Protein AF-A0A537X8F1-F1 (afdb_monomer)

Nearest PDB structures (foldseek):
  3mdq-assembly1_A  TM=9.175E-01  e=2.625E-11  Cytophaga hutchinsonii ATCC 33406
  1t6c-assembly1_A  TM=9.130E-01  e=2.625E-11  Aquifex aeolicus VF5
  6pc1-assembly2_D  TM=9.478E-01  e=8.207E-11  Helicobacter pylori G27
  6pbz-assembly1_D  TM=8.968E-01  e=3.382E-11  Escherichia coli K-12
  7epq-assembly1_B  TM=8.758E-01  e=6.227E-10  Porphyromonas gingivalis ATCC 33277

Solvent-accessible surface area (backbone atoms only — not comparable to full-atom values): 7038 Å² total; per-residue (Å²): 64,22,45,33,44,39,44,33,49,37,35,39,40,41,30,36,42,80,74,56,94,94,40,69,46,77,78,46,73,51,75,43,83,43,37,41,55,71,56,99,60,78,84,36,55,63,44,71,70,24,44,52,47,42,34,54,49,44,36,52,51,42,54,58,27,55,76,71,72,26,58,76,48,34,40,27,32,64,39,54,63,60,20,78,53,32,62,65,47,50,52,43,22,32,75,73,28,73,40,70,69,45,73,49,55,74,68,54,50,52,50,52,51,51,53,51,50,61,71,73,41,81,85,79,78,74,82,130

Structure (mmCIF, N/CA/C/O backbone):
data_AF-A0A537X8F1-F1
#
_entry.id   AF-A0A537X8F1-F1
#
loop_
_atom_site.group_PDB
_atom_site.id
_atom_site.type_symbol
_atom_site.label_atom_id
_atom_site.label_alt_id
_atom_site.label_comp_id
_atom_site.label_asym_id
_atom_site.label_entity_id
_atom_site.label_seq_id
_atom_site.pdbx_PDB_ins_code
_atom_site.Cartn_x
_atom_site.Cartn_y
_atom_site.Cartn_z
_atom_site.occupancy
_atom_site.B_iso_or_equiv
_atom_site.auth_seq_id
_atom_site.auth_comp_id
_atom_site.auth_asym_id
_atom_site.auth_atom_id
_atom_site.pdbx_PDB_model_num
ATOM 1 N N . MET A 1 1 ? -11.215 2.921 9.370 1.00 94.56 1 MET A N 1
ATOM 2 C CA . MET A 1 1 ? -10.063 3.326 8.537 1.00 94.56 1 MET A CA 1
ATOM 3 C C . MET A 1 1 ? -9.302 2.088 8.100 1.00 94.56 1 MET A C 1
ATOM 5 O O . MET A 1 1 ? -9.374 1.068 8.780 1.00 94.56 1 MET A O 1
ATOM 9 N N . ALA A 1 2 ? -8.622 2.166 6.967 1.00 97.62 2 ALA A N 1
ATOM 10 C CA . ALA A 1 2 ? -7.794 1.120 6.400 1.00 97.62 2 ALA A CA 1
ATOM 11 C C . ALA A 1 2 ? -6.404 1.701 6.123 1.00 97.62 2 ALA A C 1
ATOM 13 O O . ALA A 1 2 ? -6.290 2.721 5.451 1.00 97.62 2 ALA A O 1
ATOM 14 N N . ALA A 1 3 ? -5.367 1.064 6.652 1.00 97.62 3 ALA A N 1
ATOM 15 C CA . ALA A 1 3 ? -3.978 1.405 6.385 1.00 97.62 3 ALA A CA 1
ATOM 16 C C . ALA A 1 3 ? -3.388 0.368 5.429 1.00 97.62 3 ALA A C 1
ATOM 18 O O . ALA A 1 3 ? -3.515 -0.836 5.674 1.00 97.62 3 ALA A O 1
ATOM 19 N N . ILE A 1 4 ? -2.766 0.839 4.352 1.00 98.25 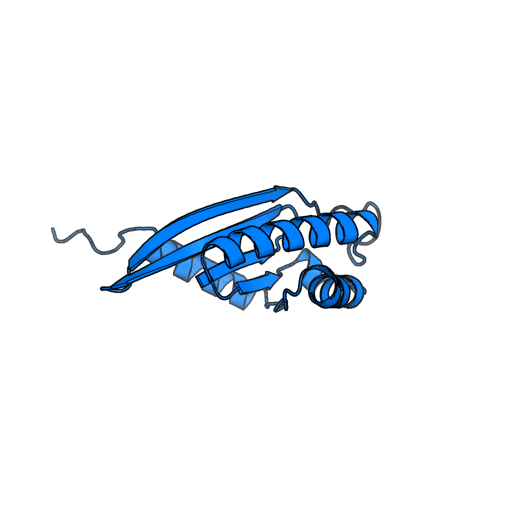4 ILE A N 1
ATOM 20 C CA . ILE A 1 4 ? -2.045 0.021 3.386 1.00 98.25 4 ILE A CA 1
ATOM 21 C C . ILE A 1 4 ? -0.578 0.446 3.390 1.00 98.25 4 ILE A C 1
ATOM 23 O O . ILE A 1 4 ? -0.273 1.613 3.165 1.00 98.25 4 ILE A O 1
ATOM 27 N N . ASP A 1 5 ? 0.314 -0.508 3.617 1.00 97.12 5 ASP A N 1
ATOM 28 C CA . ASP A 1 5 ? 1.760 -0.318 3.513 1.00 97.12 5 ASP A CA 1
ATOM 29 C C . ASP A 1 5 ? 2.294 -1.093 2.305 1.00 97.12 5 ASP A C 1
ATOM 31 O O . ASP A 1 5 ? 2.026 -2.292 2.155 1.00 97.12 5 ASP A O 1
ATOM 35 N N . LEU A 1 6 ? 3.004 -0.393 1.422 1.00 97.06 6 LEU A N 1
ATOM 36 C CA . LEU A 1 6 ? 3.515 -0.899 0.154 1.00 97.06 6 LEU A CA 1
ATOM 37 C C . LEU A 1 6 ? 5.038 -1.006 0.224 1.00 97.06 6 LEU A C 1
ATOM 39 O O . LEU A 1 6 ? 5.773 -0.114 -0.210 1.00 97.06 6 LEU A O 1
ATOM 43 N N . GLY A 1 7 ? 5.500 -2.124 0.777 1.00 93.38 7 GLY A N 1
ATOM 44 C CA . GLY A 1 7 ? 6.915 -2.448 0.852 1.00 93.38 7 GLY A CA 1
ATOM 45 C C . GLY A 1 7 ? 7.467 -3.058 -0.437 1.00 93.38 7 GLY A C 1
ATOM 46 O O . GLY A 1 7 ? 6.746 -3.474 -1.345 1.00 93.38 7 GLY A O 1
ATOM 47 N N . THR A 1 8 ? 8.789 -3.206 -0.474 1.00 91.81 8 THR A N 1
ATOM 48 C CA . THR A 1 8 ? 9.525 -3.812 -1.597 1.00 91.81 8 THR A CA 1
ATOM 49 C C . THR A 1 8 ? 9.097 -5.240 -1.904 1.00 91.81 8 THR A C 1
ATOM 51 O O . THR A 1 8 ? 9.095 -5.658 -3.060 1.00 91.81 8 THR A O 1
ATOM 54 N N . ASN A 1 9 ? 8.756 -6.014 -0.874 1.00 93.31 9 ASN A N 1
ATOM 55 C CA . ASN A 1 9 ? 8.516 -7.449 -1.011 1.00 93.31 9 ASN A CA 1
ATOM 56 C C . ASN A 1 9 ? 7.032 -7.805 -0.885 1.00 93.31 9 ASN A C 1
ATOM 58 O O . ASN A 1 9 ? 6.512 -8.637 -1.630 1.00 93.31 9 ASN A O 1
ATOM 62 N N . SER A 1 10 ? 6.338 -7.154 0.045 1.00 94.81 10 SER A N 1
ATOM 63 C CA . SER A 1 10 ? 4.937 -7.419 0.328 1.00 94.81 10 SER A CA 1
ATOM 64 C C . SER A 1 10 ? 4.162 -6.154 0.625 1.00 94.81 10 SER A C 1
ATOM 66 O O . SER A 1 10 ? 4.705 -5.191 1.161 1.00 94.81 10 SER A O 1
ATOM 68 N N . PHE A 1 11 ? 2.874 -6.209 0.307 1.00 97.75 11 PHE A N 1
ATOM 69 C CA . PHE A 1 11 ? 1.903 -5.202 0.690 1.00 97.75 11 PHE A CA 1
ATOM 70 C C . PHE A 1 11 ? 1.085 -5.712 1.868 1.00 97.75 11 PHE A C 1
ATOM 72 O O . PHE A 1 11 ? 0.762 -6.902 1.940 1.00 97.75 11 PHE A O 1
ATOM 79 N N . HIS A 1 12 ? 0.741 -4.813 2.779 1.00 98.06 12 HIS A N 1
ATOM 80 C CA . HIS A 1 12 ? 0.001 -5.121 3.994 1.00 98.06 12 HIS A CA 1
ATOM 81 C C . HIS A 1 12 ? -1.236 -4.239 4.081 1.00 98.06 12 HIS A C 1
ATOM 83 O O . HIS A 1 12 ? -1.139 -3.037 3.872 1.00 98.06 12 HIS A O 1
ATOM 89 N N . LEU A 1 13 ? -2.379 -4.826 4.427 1.00 98.38 13 LEU A N 1
ATOM 90 C CA . LEU A 1 13 ? -3.616 -4.121 4.744 1.00 98.38 13 LEU A CA 1
ATOM 91 C C . LEU A 1 13 ? -3.983 -4.374 6.204 1.00 98.38 13 LEU A C 1
ATOM 93 O O . LEU A 1 13 ? -4.007 -5.519 6.661 1.00 98.38 13 LEU A O 1
ATOM 97 N N . VAL A 1 14 ? -4.374 -3.313 6.904 1.00 97.75 14 VAL A N 1
ATOM 98 C CA . VAL A 1 14 ? -5.049 -3.392 8.200 1.00 97.75 14 VAL A CA 1
ATOM 99 C C . VAL A 1 14 ? -6.289 -2.511 8.168 1.00 97.75 14 VAL A C 1
ATOM 101 O O . VAL A 1 14 ? -6.189 -1.307 7.960 1.00 97.75 14 VAL A O 1
ATOM 104 N N . VAL A 1 15 ? -7.459 -3.096 8.419 1.00 97.88 15 VAL A N 1
ATOM 105 C CA . VAL A 1 15 ? -8.703 -2.351 8.636 1.00 97.88 15 VAL A CA 1
ATOM 106 C C . VAL A 1 15 ? -8.977 -2.293 10.127 1.00 97.88 15 VAL A C 1
ATOM 108 O O . VAL A 1 15 ? -9.025 -3.326 10.797 1.00 97.88 15 VAL A O 1
ATOM 111 N N . ALA A 1 16 ? -9.167 -1.085 10.644 1.00 95.62 16 ALA A N 1
ATOM 112 C CA . ALA A 1 16 ? -9.365 -0.843 12.059 1.00 95.62 16 ALA A CA 1
ATOM 113 C C . ALA A 1 16 ? -10.467 0.187 12.328 1.00 95.62 16 ALA A C 1
ATOM 115 O O . ALA A 1 16 ? -10.706 1.118 11.545 1.00 95.62 16 ALA A O 1
ATOM 116 N N . ARG A 1 17 ? -11.121 0.028 13.478 1.00 93.88 17 ARG A N 1
ATOM 117 C CA . ARG A 1 17 ? -12.114 0.955 14.017 1.00 93.88 17 ARG A CA 1
ATOM 118 C C . ARG A 1 17 ? -11.613 1.533 15.344 1.00 93.88 17 ARG A C 1
ATOM 120 O O . ARG A 1 17 ? -11.204 0.758 16.205 1.00 93.88 17 ARG A O 1
ATOM 127 N N . PRO A 1 18 ? -11.650 2.860 15.543 1.00 89.75 18 PRO A N 1
ATOM 128 C CA . PRO A 1 18 ? -11.377 3.451 16.848 1.00 89.75 18 PRO A CA 1
ATOM 129 C C . PRO A 1 18 ? -12.432 3.005 17.867 1.00 89.75 18 PRO A C 1
ATOM 131 O O . PRO A 1 18 ? -13.626 3.081 17.583 1.00 89.75 18 PRO A O 1
ATOM 134 N N . THR A 1 19 ? -12.004 2.570 19.050 1.00 87.62 19 THR A N 1
ATOM 135 C CA . THR A 1 19 ? -12.906 2.156 20.144 1.00 87.62 19 THR A CA 1
ATOM 136 C C . THR A 1 19 ? -12.915 3.131 21.326 1.00 87.62 19 THR A C 1
ATOM 138 O O . THR A 1 19 ? -13.612 2.899 22.309 1.00 87.62 19 THR A O 1
ATOM 141 N N . GLY A 1 20 ? -12.180 4.246 21.222 1.00 82.50 20 GLY A N 1
ATOM 142 C CA . GLY A 1 20 ? -11.968 5.215 22.304 1.00 82.50 20 GLY A CA 1
ATOM 143 C C . GLY A 1 20 ? -10.651 4.977 23.049 1.00 82.50 20 GLY A C 1
ATOM 144 O O . GLY A 1 20 ? -9.966 3.985 22.813 1.00 82.50 20 GLY A O 1
ATOM 145 N N . ASN A 1 21 ? -10.254 5.913 23.920 1.00 82.56 21 ASN A N 1
ATOM 146 C CA . ASN A 1 21 ? -9.013 5.845 24.716 1.00 82.56 21 ASN A CA 1
ATOM 147 C C . ASN A 1 21 ? -7.752 5.530 23.892 1.00 82.56 21 ASN A C 1
ATOM 149 O O . ASN A 1 21 ? -6.894 4.762 24.322 1.00 82.56 21 ASN A O 1
ATOM 153 N N . ASN A 1 22 ? -7.666 6.097 22.685 1.00 77.00 22 ASN A N 1
ATOM 154 C CA . ASN A 1 22 ? -6.572 5.859 21.747 1.00 77.00 22 ASN A CA 1
ATOM 155 C C . ASN A 1 22 ? -6.390 4.379 21.352 1.00 77.00 22 ASN A C 1
ATOM 157 O O . ASN A 1 22 ? -5.296 3.983 20.973 1.00 77.00 22 ASN A O 1
ATOM 161 N N . ARG A 1 23 ? -7.436 3.545 21.443 1.00 81.88 23 ARG A N 1
ATOM 162 C CA . ARG A 1 23 ? -7.408 2.127 21.058 1.00 81.88 23 ARG A CA 1
ATOM 163 C C . ARG A 1 23 ? -8.127 1.883 19.736 1.00 81.88 23 ARG A C 1
ATOM 165 O O . ARG A 1 23 ? -9.016 2.632 19.325 1.00 81.88 23 ARG A O 1
ATOM 172 N N . PHE A 1 24 ? -7.735 0.786 19.098 1.00 87.50 24 PHE A N 1
ATOM 173 C CA . PHE A 1 24 ? -8.285 0.332 17.832 1.00 87.50 24 PHE A CA 1
ATOM 174 C C . PHE A 1 24 ? -8.713 -1.131 17.938 1.00 87.50 24 PHE A C 1
ATOM 176 O O . PHE A 1 24 ? -7.975 -1.969 18.453 1.00 87.50 24 PHE A O 1
ATOM 183 N N . GLU A 1 25 ? -9.891 -1.435 17.411 1.00 91.25 25 GLU A N 1
ATOM 184 C CA . GLU A 1 25 ? -10.331 -2.790 17.103 1.00 91.25 25 GLU A CA 1
ATOM 185 C C . GLU A 1 25 ? -9.920 -3.120 15.668 1.00 91.25 25 GLU A C 1
ATOM 187 O O . GLU A 1 25 ? -10.204 -2.357 14.742 1.00 91.25 25 GLU A O 1
ATOM 192 N N . ILE A 1 26 ? -9.250 -4.255 15.474 1.00 94.75 26 ILE A N 1
ATOM 193 C CA . ILE A 1 26 ? -8.860 -4.722 14.144 1.00 94.75 26 ILE A CA 1
ATOM 194 C C . ILE A 1 26 ? -10.006 -5.532 13.551 1.00 94.75 26 ILE A C 1
ATOM 196 O O . ILE A 1 26 ? -10.371 -6.574 14.086 1.00 94.75 26 ILE A O 1
ATOM 200 N N . LEU A 1 27 ? -10.533 -5.063 12.424 1.00 96.88 27 LEU A N 1
ATOM 201 C CA . LEU A 1 27 ? -11.650 -5.685 11.716 1.00 96.88 27 LEU A CA 1
ATOM 202 C C . LEU A 1 27 ? -11.174 -6.670 10.644 1.00 96.88 27 LEU A C 1
ATOM 204 O O . LEU A 1 27 ? -11.804 -7.700 10.425 1.00 96.88 27 LEU A O 1
ATOM 208 N N . ALA A 1 28 ? -10.057 -6.362 9.979 1.00 97.19 28 ALA A N 1
ATOM 209 C CA . ALA A 1 28 ? -9.462 -7.227 8.967 1.00 97.19 28 ALA A CA 1
ATOM 210 C C . ALA A 1 28 ? -7.959 -6.979 8.825 1.00 97.19 28 ALA A C 1
ATOM 212 O O . ALA A 1 28 ? -7.459 -5.881 9.085 1.00 97.19 28 ALA A O 1
ATOM 213 N N . ARG A 1 29 ? -7.245 -8.008 8.371 1.00 97.44 29 ARG A N 1
ATOM 214 C CA . ARG A 1 29 ? -5.854 -7.929 7.923 1.00 97.44 29 ARG A CA 1
ATOM 215 C C . ARG A 1 29 ? -5.706 -8.726 6.640 1.00 97.44 29 ARG A C 1
ATOM 217 O O . ARG A 1 29 ? -6.329 -9.776 6.509 1.00 97.44 29 ARG A O 1
ATOM 224 N N . ASP A 1 30 ? -4.865 -8.249 5.739 1.00 98.00 30 ASP A N 1
ATOM 225 C CA . ASP A 1 30 ? -4.480 -8.997 4.546 1.00 98.00 30 ASP A CA 1
ATOM 226 C C . ASP A 1 30 ? -3.018 -8.697 4.186 1.00 98.00 30 ASP A C 1
ATOM 228 O O . ASP A 1 30 ? -2.461 -7.669 4.584 1.00 98.00 30 ASP A O 1
ATOM 232 N N . LYS A 1 31 ? -2.376 -9.620 3.473 1.00 97.31 31 LYS A N 1
ATOM 233 C CA . LYS A 1 31 ? -0.993 -9.502 3.015 1.00 97.31 31 LYS A CA 1
ATOM 234 C C . LYS A 1 31 ? -0.862 -10.115 1.630 1.00 97.31 31 LYS A C 1
ATOM 236 O O . LYS A 1 31 ? -1.282 -11.245 1.415 1.00 97.31 31 LYS A O 1
ATOM 241 N N . GLU A 1 32 ? -0.183 -9.411 0.732 1.00 97.06 32 GLU A N 1
ATOM 242 C CA . GLU A 1 32 ? 0.175 -9.928 -0.589 1.00 97.06 32 GLU A CA 1
ATOM 243 C C . GLU A 1 32 ? 1.686 -9.889 -0.797 1.00 97.06 32 GLU A C 1
ATOM 245 O O . GLU A 1 32 ? 2.333 -8.895 -0.472 1.00 97.06 32 GLU A O 1
ATOM 250 N N . VAL A 1 33 ? 2.259 -10.948 -1.369 1.00 95.69 33 VAL A N 1
ATOM 251 C CA . VAL A 1 33 ? 3.673 -10.963 -1.767 1.00 95.69 33 VAL A CA 1
ATOM 252 C C . VAL A 1 33 ? 3.764 -10.527 -3.226 1.00 95.69 33 VAL A C 1
ATOM 254 O O . VAL A 1 33 ? 3.591 -11.325 -4.139 1.00 95.69 33 VAL A O 1
ATOM 257 N N . VAL A 1 34 ? 4.040 -9.242 -3.442 1.00 92.44 3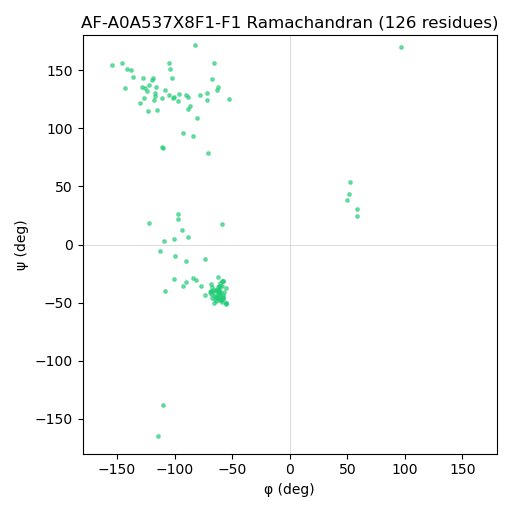4 VAL A N 1
ATOM 258 C CA . VAL A 1 34 ? 4.079 -8.631 -4.782 1.00 92.44 34 VAL A CA 1
ATOM 259 C C . VAL A 1 34 ? 5.475 -8.697 -5.401 1.00 92.44 34 VAL A C 1
ATOM 261 O O . VAL A 1 34 ? 5.601 -8.846 -6.620 1.00 92.44 34 VAL A O 1
ATOM 264 N N . ARG A 1 35 ? 6.515 -8.629 -4.553 1.00 91.94 35 ARG A N 1
ATOM 265 C CA . ARG A 1 35 ? 7.926 -8.482 -4.944 1.00 91.94 35 ARG A CA 1
ATOM 266 C C . ARG A 1 35 ? 8.122 -7.301 -5.893 1.00 91.94 35 ARG A C 1
ATOM 268 O O . ARG A 1 35 ? 8.654 -7.440 -6.985 1.00 91.94 35 ARG A O 1
ATOM 275 N N . LEU A 1 36 ? 7.649 -6.132 -5.472 1.00 88.69 36 LEU A N 1
ATOM 276 C CA . LEU A 1 36 ? 7.676 -4.925 -6.288 1.00 88.69 36 LEU A CA 1
ATOM 277 C C . LEU A 1 36 ? 9.106 -4.514 -6.684 1.00 88.69 36 LEU A C 1
ATOM 279 O O . LEU A 1 36 ? 9.316 -4.041 -7.792 1.00 88.69 36 LEU A O 1
ATOM 283 N N . GLY A 1 37 ? 10.090 -4.760 -5.812 1.00 83.06 37 GLY A N 1
ATOM 284 C CA . GLY A 1 37 ? 11.505 -4.488 -6.092 1.00 83.06 37 GLY A CA 1
ATOM 285 C C . GLY A 1 37 ? 12.313 -5.664 -6.648 1.00 83.06 37 GLY A C 1
ATOM 286 O O . GLY A 1 37 ? 13.539 -5.601 -6.625 1.00 83.06 37 GLY A O 1
ATOM 287 N N . SER A 1 38 ? 11.691 -6.764 -7.094 1.00 67.31 38 SER A N 1
ATOM 288 C CA . SER A 1 38 ? 12.448 -7.859 -7.717 1.00 67.31 38 SER A CA 1
ATOM 289 C C . SER A 1 38 ? 12.690 -7.574 -9.201 1.00 67.31 38 SER A C 1
ATOM 291 O O . SER A 1 38 ? 11.852 -7.905 -10.037 1.00 67.31 38 SER A O 1
ATOM 293 N N . GLY A 1 39 ? 13.838 -6.977 -9.522 1.00 62.00 39 GLY A N 1
ATOM 294 C CA . GLY A 1 39 ? 14.350 -6.818 -10.885 1.00 62.00 39 GLY A CA 1
ATOM 295 C C . GLY A 1 39 ? 15.783 -7.345 -10.987 1.00 62.00 39 GLY A C 1
ATOM 296 O O . GLY A 1 39 ? 16.557 -7.228 -10.042 1.00 62.00 39 GLY A O 1
ATOM 297 N N . SER A 1 40 ? 16.133 -7.960 -12.119 1.00 52.19 40 SER A N 1
ATOM 298 C CA . SER A 1 40 ? 17.480 -8.502 -12.386 1.00 52.19 40 SER A CA 1
ATOM 299 C C . SER A 1 40 ? 18.450 -7.480 -13.008 1.00 52.19 40 SER A C 1
ATOM 301 O O . SER A 1 40 ? 19.550 -7.860 -13.397 1.00 52.19 40 SER A O 1
ATOM 303 N N . GLY A 1 41 ? 18.041 -6.212 -13.125 1.00 58.28 41 GLY A N 1
ATOM 304 C CA . GLY A 1 41 ? 18.840 -5.097 -13.652 1.00 58.28 41 GLY A CA 1
ATOM 305 C C . GLY A 1 41 ? 19.137 -4.036 -12.589 1.00 58.28 41 GLY A C 1
ATOM 306 O O . GLY A 1 41 ? 18.951 -4.285 -11.397 1.00 58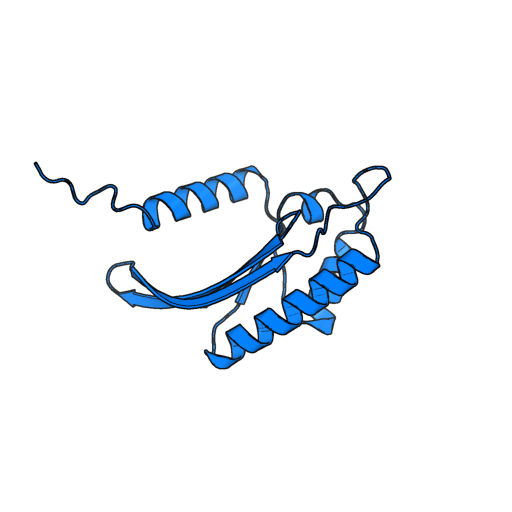.28 41 GLY A O 1
ATOM 307 N N . ASP A 1 42 ? 19.575 -2.848 -13.016 1.00 55.41 42 ASP A N 1
ATOM 308 C CA . ASP A 1 42 ? 19.680 -1.693 -12.120 1.00 55.41 42 ASP A CA 1
ATOM 309 C C . ASP A 1 42 ? 18.324 -1.488 -11.426 1.00 55.41 42 ASP A C 1
ATOM 311 O O . ASP A 1 42 ? 17.290 -1.409 -12.086 1.00 55.41 42 ASP A O 1
ATOM 315 N N . MET A 1 43 ? 18.331 -1.458 -10.089 1.00 61.03 43 MET A N 1
ATOM 316 C CA . MET A 1 43 ? 17.177 -1.441 -9.163 1.00 61.03 43 MET A CA 1
ATOM 317 C C . MET A 1 43 ? 16.204 -0.252 -9.327 1.00 61.03 43 MET A C 1
ATOM 319 O O . MET A 1 43 ? 15.436 0.061 -8.422 1.00 61.03 43 MET A O 1
ATOM 323 N N . LYS A 1 44 ? 16.248 0.445 -10.457 1.00 75.62 44 LYS A N 1
ATOM 324 C CA . LYS A 1 44 ? 15.586 1.718 -10.681 1.00 75.62 44 LYS A CA 1
ATOM 325 C C . LYS A 1 44 ? 14.269 1.626 -11.435 1.00 75.62 44 LYS A C 1
ATOM 327 O O . LYS A 1 44 ? 13.560 2.618 -11.464 1.00 75.62 44 LYS A O 1
ATOM 332 N N . GLU A 1 45 ? 13.901 0.484 -12.010 1.00 89.56 45 GLU A N 1
ATOM 333 C CA . GLU A 1 45 ? 12.609 0.352 -12.695 1.00 89.56 45 GLU A CA 1
ATOM 334 C C . GLU A 1 45 ? 11.763 -0.793 -12.137 1.00 89.56 45 GLU A C 1
ATOM 336 O O . GLU A 1 45 ? 12.216 -1.932 -11.980 1.00 89.56 45 GLU A O 1
ATOM 341 N N . LEU A 1 46 ? 10.494 -0.481 -11.869 1.00 91.88 46 LEU A N 1
ATOM 342 C CA . LEU A 1 46 ? 9.467 -1.452 -11.530 1.00 91.88 46 LEU A CA 1
ATOM 343 C C . LEU A 1 46 ? 9.106 -2.246 -12.781 1.00 91.88 46 LEU A C 1
ATOM 345 O O . LEU A 1 46 ? 8.710 -1.675 -13.799 1.00 91.88 46 LEU A O 1
ATOM 349 N N . GLN A 1 47 ? 9.207 -3.569 -12.688 1.00 92.38 47 GLN A N 1
ATOM 350 C CA . GLN A 1 47 ? 8.867 -4.442 -13.803 1.00 92.38 47 GLN A CA 1
ATOM 351 C C . GLN A 1 47 ? 7.353 -4.398 -14.091 1.00 92.38 47 GLN A C 1
ATOM 353 O O . GLN A 1 47 ? 6.555 -4.354 -13.145 1.00 92.38 47 GLN A O 1
ATOM 358 N N . PRO A 1 48 ? 6.921 -4.446 -15.366 1.00 93.00 48 PRO A N 1
ATOM 359 C CA . PRO A 1 48 ? 5.502 -4.361 -15.721 1.00 93.00 48 PRO A CA 1
ATOM 360 C C . PRO A 1 48 ? 4.619 -5.416 -15.036 1.00 93.00 48 PRO A C 1
ATOM 362 O O . PRO A 1 48 ? 3.507 -5.120 -14.600 1.00 93.00 48 PRO A O 1
ATOM 365 N N . ASP A 1 49 ? 5.130 -6.638 -14.882 1.00 93.69 49 ASP A N 1
ATOM 366 C CA . ASP A 1 49 ? 4.445 -7.732 -14.191 1.00 93.69 49 ASP A CA 1
ATOM 367 C C . ASP A 1 49 ? 4.317 -7.474 -12.677 1.00 93.69 49 ASP A C 1
ATOM 369 O O . ASP A 1 49 ? 3.318 -7.839 -12.054 1.00 93.69 49 ASP A O 1
ATOM 373 N N . ALA A 1 50 ? 5.310 -6.816 -12.071 1.00 93.31 50 ALA A N 1
ATOM 374 C CA . ALA A 1 50 ? 5.280 -6.402 -10.675 1.00 93.31 50 ALA A CA 1
ATOM 375 C C . ALA A 1 50 ? 4.253 -5.285 -10.441 1.00 93.31 50 ALA A C 1
ATOM 377 O O . ALA A 1 50 ? 3.501 -5.350 -9.464 1.00 93.31 50 ALA A O 1
ATOM 378 N N . ILE A 1 51 ? 4.162 -4.315 -11.360 1.00 95.69 51 ILE A N 1
ATOM 379 C CA . ILE A 1 51 ? 3.118 -3.278 -11.359 1.00 95.69 51 ILE A CA 1
ATOM 380 C C . ILE A 1 51 ? 1.734 -3.928 -11.432 1.00 95.69 51 ILE A C 1
ATOM 382 O O . ILE A 1 51 ? 0.872 -3.626 -10.607 1.00 95.69 51 ILE A O 1
ATOM 386 N N . GLU A 1 52 ? 1.516 -4.854 -12.369 1.00 96.38 52 GLU A N 1
ATOM 387 C CA . GLU A 1 52 ? 0.227 -5.532 -12.532 1.00 96.38 52 GLU A CA 1
ATOM 388 C C . GLU A 1 52 ? -0.184 -6.300 -11.267 1.00 96.38 52 GLU A C 1
ATOM 390 O O . GLU A 1 52 ? -1.301 -6.118 -10.768 1.00 96.38 52 GLU A O 1
ATOM 395 N N . ARG A 1 53 ? 0.732 -7.090 -10.687 1.00 96.81 53 ARG A N 1
ATOM 396 C CA . ARG A 1 53 ? 0.498 -7.780 -9.405 1.00 96.81 53 ARG A CA 1
ATOM 397 C C . ARG A 1 53 ? 0.173 -6.800 -8.282 1.00 96.81 53 ARG A C 1
ATOM 399 O O . ARG A 1 53 ? -0.760 -7.037 -7.514 1.00 96.81 53 ARG A O 1
ATOM 406 N N . GLY A 1 54 ? 0.924 -5.704 -8.185 1.00 97.19 54 GLY A N 1
ATOM 407 C CA . GLY A 1 54 ? 0.725 -4.686 -7.159 1.00 97.19 54 GLY A CA 1
ATOM 408 C C . GLY A 1 54 ? -0.647 -4.026 -7.261 1.00 97.19 54 GLY A C 1
ATOM 409 O O . GLY A 1 54 ? -1.365 -3.925 -6.267 1.00 97.19 54 GLY A O 1
ATOM 410 N N . VAL A 1 55 ? -1.064 -3.653 -8.469 1.00 98.25 55 VAL A N 1
ATOM 411 C CA . VAL A 1 55 ? -2.383 -3.058 -8.723 1.00 98.25 55 VAL A CA 1
ATOM 412 C C . VAL A 1 55 ? -3.512 -4.056 -8.452 1.00 98.25 55 VAL A C 1
ATOM 414 O O . VAL A 1 55 ? -4.530 -3.689 -7.861 1.00 98.25 55 VAL A O 1
ATOM 417 N N . ALA A 1 56 ? -3.341 -5.331 -8.811 1.00 98.25 56 ALA A N 1
ATOM 418 C CA . ALA A 1 56 ? -4.319 -6.371 -8.494 1.00 98.25 56 ALA A CA 1
ATOM 419 C C . ALA A 1 56 ? -4.492 -6.556 -6.972 1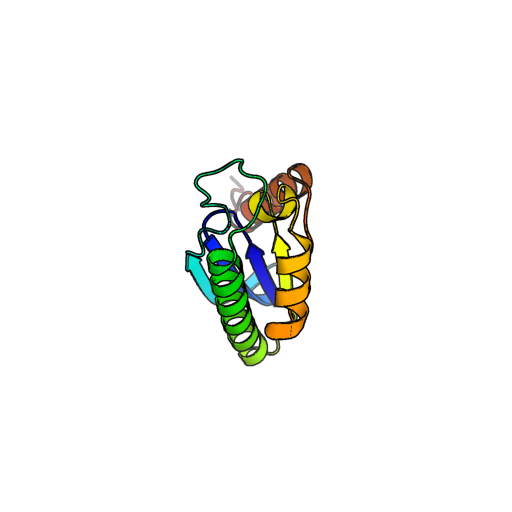.00 98.25 56 ALA A C 1
ATOM 421 O O . ALA A 1 56 ? -5.623 -6.670 -6.483 1.00 98.25 56 ALA A O 1
ATOM 422 N N . ALA A 1 57 ? -3.387 -6.526 -6.217 1.00 98.31 57 ALA A N 1
ATOM 423 C CA . ALA A 1 57 ? -3.395 -6.567 -4.756 1.00 98.31 57 ALA A CA 1
ATOM 424 C C . ALA A 1 57 ? -4.142 -5.364 -4.161 1.00 98.31 57 ALA A C 1
ATOM 426 O O . ALA A 1 57 ? -5.040 -5.531 -3.336 1.00 98.31 57 ALA A O 1
ATOM 427 N N . LEU A 1 58 ? -3.841 -4.157 -4.650 1.00 98.56 58 LEU A N 1
ATOM 428 C CA . LEU A 1 58 ? -4.514 -2.919 -4.256 1.00 98.56 58 LEU A CA 1
ATOM 429 C C . LEU A 1 58 ? -6.023 -2.974 -4.519 1.00 98.56 58 LEU A C 1
ATOM 431 O O . LEU A 1 58 ? -6.814 -2.632 -3.643 1.00 98.56 58 LEU A O 1
ATOM 435 N N . GLY A 1 59 ? -6.446 -3.481 -5.680 1.00 98.38 59 GLY A N 1
ATOM 436 C CA . GLY A 1 59 ? -7.865 -3.658 -5.992 1.00 98.38 59 GLY A CA 1
ATOM 437 C C . GLY A 1 59 ? -8.570 -4.622 -5.031 1.00 98.38 59 GLY A C 1
ATOM 438 O O . GLY A 1 59 ? -9.729 -4.409 -4.670 1.00 98.38 59 GLY A O 1
ATOM 439 N N . ARG A 1 60 ? -7.880 -5.671 -4.566 1.00 98.31 60 ARG A N 1
ATOM 440 C CA . ARG A 1 60 ? -8.401 -6.559 -3.516 1.00 98.31 60 ARG A CA 1
ATOM 441 C C . ARG A 1 60 ? -8.509 -5.839 -2.176 1.00 98.31 60 ARG A C 1
ATOM 443 O O . ARG A 1 60 ? -9.557 -5.923 -1.538 1.00 98.31 60 ARG A O 1
ATOM 450 N N . PHE A 1 61 ? -7.477 -5.100 -1.781 1.00 98.56 61 PHE A N 1
ATOM 451 C CA . PHE A 1 61 ? -7.482 -4.338 -0.534 1.00 98.56 61 PHE A CA 1
ATOM 452 C C . PHE A 1 61 ? -8.581 -3.277 -0.507 1.00 98.56 61 PHE A C 1
ATOM 454 O O . PHE A 1 61 ? -9.258 -3.135 0.511 1.00 98.56 61 PHE A O 1
ATOM 461 N N . ARG A 1 62 ? -8.828 -2.607 -1.640 1.00 98.38 62 ARG A N 1
ATOM 462 C CA . ARG A 1 62 ? -9.939 -1.666 -1.807 1.00 98.38 62 ARG A CA 1
ATOM 463 C C . ARG A 1 62 ? -11.280 -2.319 -1.473 1.00 98.38 62 ARG A C 1
ATOM 465 O O . ARG A 1 62 ? -12.009 -1.798 -0.639 1.00 98.38 62 ARG A O 1
ATOM 472 N N . ARG A 1 63 ? -11.569 -3.497 -2.040 1.00 98.38 63 ARG A N 1
ATOM 473 C CA . ARG A 1 63 ? -12.823 -4.232 -1.770 1.00 98.38 63 ARG A CA 1
ATOM 474 C C . ARG A 1 63 ? -12.980 -4.621 -0.299 1.00 98.38 63 ARG A C 1
ATOM 476 O O . ARG A 1 63 ?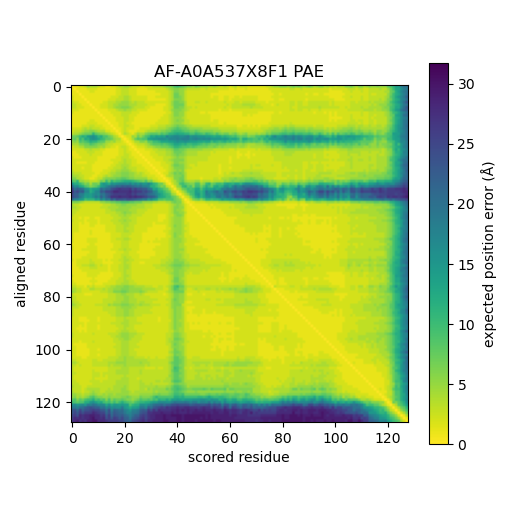 -14.083 -4.551 0.243 1.00 98.38 63 ARG A O 1
ATOM 483 N N . ILE A 1 64 ? -11.886 -5.021 0.353 1.00 98.31 64 ILE A N 1
ATOM 484 C CA . ILE A 1 64 ? -11.898 -5.318 1.792 1.00 98.31 64 ILE A CA 1
ATOM 485 C C . ILE A 1 64 ? -12.225 -4.043 2.579 1.00 98.31 64 ILE A C 1
ATOM 487 O O . ILE A 1 64 ? -13.122 -4.069 3.415 1.00 98.31 64 ILE A O 1
ATOM 491 N N . ALA A 1 65 ? -11.560 -2.922 2.291 1.00 98.12 65 ALA A N 1
ATOM 492 C CA . ALA A 1 65 ? -11.831 -1.646 2.953 1.00 98.12 65 ALA A CA 1
ATOM 493 C C . ALA A 1 65 ? -13.280 -1.167 2.738 1.00 98.12 65 ALA A C 1
ATOM 495 O O . ALA A 1 65 ? -13.939 -0.772 3.703 1.00 98.12 65 ALA A O 1
ATOM 496 N N . ASP A 1 66 ? -13.802 -1.280 1.512 1.00 97.94 66 ASP A N 1
ATOM 497 C CA . ASP A 1 66 ? -15.173 -0.889 1.158 1.00 97.94 66 ASP A CA 1
ATOM 498 C C . ASP A 1 66 ? -16.224 -1.707 1.923 1.00 97.94 66 ASP A C 1
ATOM 500 O O . ASP A 1 66 ? -17.225 -1.150 2.370 1.00 97.94 66 ASP A O 1
ATOM 504 N N . THR A 1 67 ? -15.968 -2.999 2.170 1.00 98.12 67 THR A N 1
ATOM 505 C CA . THR A 1 67 ? -16.853 -3.869 2.975 1.00 98.12 67 THR A CA 1
ATOM 506 C C . THR A 1 67 ? -17.077 -3.316 4.388 1.00 98.12 67 THR A C 1
ATOM 508 O O . THR A 1 67 ? -18.148 -3.489 4.966 1.00 98.12 67 THR A O 1
ATOM 511 N N . PHE A 1 68 ? -16.086 -2.613 4.942 1.00 97.44 68 PHE A N 1
ATOM 512 C CA . PHE A 1 68 ? -16.163 -1.986 6.264 1.00 97.44 68 PHE A CA 1
ATOM 513 C C . PHE A 1 68 ? -16.458 -0.479 6.213 1.00 97.44 68 PHE A C 1
ATOM 515 O O . PHE A 1 68 ? -16.422 0.171 7.260 1.00 97.44 68 PHE A O 1
ATOM 522 N N . GLY A 1 69 ? -16.710 0.093 5.027 1.00 96.81 69 GLY A N 1
ATOM 523 C CA . GLY A 1 69 ? -16.866 1.540 4.843 1.00 96.81 69 GLY A CA 1
ATOM 524 C C . GLY A 1 69 ? -15.633 2.332 5.293 1.00 96.81 69 GLY A C 1
ATOM 525 O O . GLY A 1 69 ? -15.755 3.435 5.821 1.00 96.81 69 GLY A O 1
ATOM 526 N N . ALA A 1 70 ? -14.443 1.737 5.182 1.00 97.31 70 ALA A N 1
ATOM 527 C CA . ALA A 1 70 ? -13.215 2.305 5.710 1.00 97.31 70 ALA A CA 1
ATOM 528 C C . ALA A 1 70 ? -12.538 3.233 4.693 1.00 97.31 70 ALA A C 1
ATOM 530 O O . ALA A 1 70 ? -12.222 2.823 3.580 1.00 97.31 70 ALA A O 1
ATOM 531 N N . GLU A 1 71 ? -12.231 4.461 5.113 1.00 97.12 71 GLU A N 1
ATOM 532 C CA . GLU A 1 71 ? -11.318 5.341 4.376 1.00 97.12 71 GLU A CA 1
ATOM 533 C C . GLU A 1 71 ? -9.917 4.717 4.296 1.00 97.12 71 GLU A C 1
ATOM 535 O O . GLU A 1 71 ? -9.428 4.178 5.294 1.00 97.12 71 GLU A O 1
ATOM 540 N N . VAL A 1 72 ? -9.304 4.765 3.110 1.00 98.12 72 VAL A N 1
ATOM 541 C CA . VAL A 1 72 ? -8.022 4.121 2.799 1.00 98.12 72 VAL A CA 1
ATOM 542 C C . VAL A 1 72 ? -6.890 5.142 2.844 1.00 98.12 72 VAL A C 1
ATOM 544 O O . VAL A 1 72 ? -6.916 6.129 2.114 1.00 98.12 72 VAL A O 1
ATOM 547 N N . HIS A 1 73 ? -5.857 4.837 3.624 1.00 97.75 73 HIS A N 1
ATOM 548 C CA . HIS A 1 73 ? -4.574 5.533 3.632 1.00 97.75 73 HIS A CA 1
ATOM 549 C C . HIS A 1 73 ? -3.497 4.557 3.166 1.00 97.75 73 HIS A C 1
ATOM 551 O O . HIS A 1 73 ? -3.264 3.544 3.824 1.00 97.75 73 HIS A O 1
ATOM 557 N N . ALA A 1 74 ? -2.873 4.835 2.022 1.00 98.06 74 ALA A N 1
ATOM 558 C CA . ALA A 1 74 ? -1.849 3.977 1.439 1.00 98.06 74 ALA A CA 1
ATOM 559 C C . ALA A 1 74 ? -0.508 4.705 1.371 1.00 98.06 74 ALA A C 1
ATOM 561 O O . ALA A 1 74 ? -0.430 5.797 0.807 1.00 98.06 74 ALA A O 1
ATOM 562 N N . VAL A 1 75 ? 0.538 4.080 1.907 1.00 98.06 75 VAL A N 1
ATOM 563 C CA . VAL A 1 75 ? 1.911 4.592 1.872 1.00 98.06 75 VAL A CA 1
ATOM 564 C C . VAL A 1 75 ? 2.820 3.630 1.120 1.00 98.06 75 VAL A C 1
ATOM 566 O O . VAL A 1 75 ? 2.656 2.416 1.219 1.00 98.06 75 VAL A O 1
ATOM 569 N N . ALA A 1 76 ? 3.775 4.164 0.365 1.00 96.75 76 ALA A N 1
ATOM 570 C CA . ALA A 1 76 ? 4.813 3.383 -0.295 1.00 96.75 76 ALA A CA 1
ATOM 571 C C . ALA A 1 76 ? 6.212 3.785 0.161 1.00 96.75 76 ALA A C 1
ATOM 573 O O . ALA A 1 76 ? 6.501 4.969 0.361 1.00 96.75 76 ALA A O 1
ATOM 574 N N . THR A 1 77 ? 7.077 2.778 0.301 1.00 93.44 77 THR A N 1
ATOM 575 C CA . THR A 1 77 ? 8.426 2.926 0.855 1.00 93.44 77 THR A CA 1
ATOM 576 C C . THR A 1 77 ? 9.499 2.744 -0.226 1.00 93.44 77 THR A C 1
ATOM 578 O O . THR A 1 77 ? 9.363 3.298 -1.318 1.00 93.44 77 THR A O 1
ATOM 581 N N . SER A 1 78 ? 10.595 2.034 0.057 1.00 91.06 78 SER A N 1
ATOM 582 C CA . SER A 1 78 ? 11.829 2.045 -0.746 1.00 91.06 78 SER A CA 1
ATOM 583 C C . SER A 1 78 ? 11.638 1.702 -2.221 1.00 91.06 78 SER A C 1
ATOM 585 O O . SER A 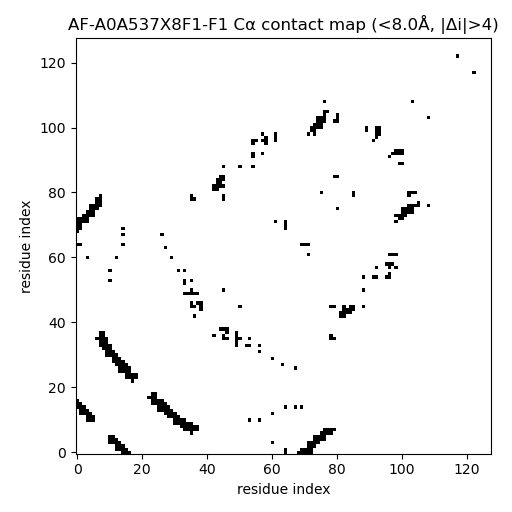1 78 ? 12.047 2.501 -3.055 1.00 91.06 78 SER A O 1
ATOM 587 N N . ALA A 1 79 ? 10.962 0.599 -2.567 1.00 91.19 79 ALA A N 1
ATOM 588 C CA . ALA A 1 79 ? 10.831 0.188 -3.973 1.00 91.19 79 ALA A CA 1
ATOM 589 C C . ALA A 1 79 ? 10.172 1.246 -4.872 1.00 91.19 79 ALA A C 1
ATOM 591 O O . ALA A 1 79 ? 10.667 1.527 -5.956 1.00 91.19 79 ALA A O 1
ATOM 592 N N . VAL A 1 80 ? 9.069 1.855 -4.427 1.00 93.94 80 VAL A N 1
ATOM 593 C CA . VAL A 1 80 ? 8.380 2.899 -5.210 1.00 93.94 80 VAL A CA 1
ATOM 594 C C . VAL A 1 80 ? 9.125 4.228 -5.117 1.00 93.94 80 VAL A C 1
ATOM 596 O O . VAL A 1 80 ? 9.182 4.978 -6.085 1.00 93.94 80 VAL A O 1
ATOM 599 N N . ARG A 1 81 ? 9.714 4.541 -3.959 1.00 93.69 81 ARG A N 1
ATOM 600 C CA . ARG A 1 81 ? 10.469 5.782 -3.756 1.00 93.69 81 ARG A CA 1
ATOM 601 C C . ARG A 1 81 ? 11.696 5.872 -4.658 1.00 93.69 81 ARG A C 1
ATOM 603 O O . ARG A 1 81 ? 12.002 6.964 -5.131 1.00 93.69 81 ARG A O 1
ATOM 610 N N . GLU A 1 82 ? 12.387 4.758 -4.854 1.00 91.50 82 GLU A N 1
ATOM 611 C CA . GLU A 1 82 ? 13.655 4.680 -5.585 1.00 91.50 82 GLU A CA 1
ATOM 612 C C . GLU A 1 82 ? 13.464 4.409 -7.084 1.00 91.50 82 GLU A C 1
ATOM 614 O O . GLU A 1 82 ? 14.394 4.632 -7.857 1.00 91.50 82 GLU A O 1
ATOM 619 N N . ALA A 1 83 ? 12.265 3.993 -7.502 1.00 92.50 83 ALA A N 1
ATOM 620 C CA . ALA A 1 83 ? 11.961 3.744 -8.902 1.00 92.50 83 ALA A CA 1
ATOM 621 C C . ALA A 1 83 ? 11.852 5.037 -9.735 1.00 92.50 83 ALA A C 1
ATOM 623 O O . ALA A 1 83 ? 11.111 5.964 -9.394 1.00 92.50 83 ALA A O 1
ATOM 624 N N . GLU A 1 84 ? 12.545 5.064 -10.872 1.00 92.94 84 GLU A N 1
ATOM 625 C CA . GLU A 1 84 ? 12.498 6.107 -11.899 1.00 92.94 84 GLU A CA 1
ATOM 626 C C . GLU A 1 84 ? 11.130 6.140 -12.598 1.00 92.94 84 GLU A C 1
ATOM 628 O O . GLU A 1 84 ? 10.601 7.219 -12.855 1.00 92.94 84 GLU A O 1
ATOM 633 N N . ASN A 1 85 ? 10.504 4.977 -12.808 1.00 94.44 85 ASN A N 1
ATOM 634 C CA . ASN A 1 85 ? 9.178 4.836 -13.418 1.00 94.44 85 ASN A CA 1
ATOM 635 C C . ASN A 1 85 ? 8.036 4.699 -12.389 1.00 94.44 85 ASN A C 1
ATOM 637 O O . ASN A 1 85 ? 6.998 4.100 -12.670 1.00 94.44 85 ASN A O 1
ATOM 641 N N . ARG A 1 86 ? 8.199 5.231 -11.170 1.00 95.12 86 ARG A N 1
ATOM 642 C CA . ARG A 1 86 ? 7.178 5.105 -10.112 1.00 95.12 86 ARG A CA 1
ATOM 643 C C . ARG A 1 86 ? 5.807 5.658 -10.499 1.00 95.12 86 ARG A C 1
ATOM 645 O O . ARG A 1 86 ? 4.804 5.125 -10.034 1.00 95.12 86 ARG A O 1
ATOM 652 N N . GLU A 1 87 ? 5.760 6.695 -11.334 1.00 97.44 87 GLU A N 1
ATOM 653 C CA . GLU A 1 87 ? 4.502 7.322 -11.752 1.00 97.44 87 GLU A CA 1
ATOM 654 C C . GLU A 1 87 ? 3.599 6.326 -12.491 1.00 97.44 87 GLU A C 1
ATOM 656 O O . GLU A 1 87 ? 2.403 6.293 -12.217 1.00 97.44 87 GLU A O 1
ATOM 661 N N . ASP A 1 88 ? 4.163 5.408 -13.285 1.00 96.75 88 ASP A N 1
ATOM 662 C CA . ASP A 1 88 ? 3.401 4.346 -13.959 1.00 96.75 88 ASP A CA 1
ATOM 663 C C . ASP A 1 88 ? 2.610 3.494 -12.954 1.00 96.75 88 ASP A C 1
ATOM 665 O O . ASP A 1 88 ? 1.453 3.126 -13.178 1.00 96.75 88 ASP A O 1
ATOM 669 N N . PHE A 1 89 ? 3.227 3.188 -11.809 1.00 97.25 89 PHE A N 1
ATOM 670 C CA . PHE A 1 89 ? 2.582 2.438 -10.738 1.00 97.25 89 PHE A CA 1
ATOM 671 C C . PHE A 1 89 ? 1.547 3.282 -9.986 1.00 97.25 89 PHE A C 1
ATOM 673 O O . PHE A 1 89 ? 0.449 2.791 -9.713 1.00 97.25 89 PHE A O 1
ATOM 680 N N . LEU A 1 90 ? 1.869 4.540 -9.662 1.00 98.38 90 LEU A N 1
ATOM 681 C CA . LEU A 1 90 ? 0.975 5.444 -8.929 1.00 98.38 90 LEU A CA 1
ATOM 682 C C . LEU A 1 90 ? -0.295 5.762 -9.732 1.00 98.38 90 LEU A C 1
ATOM 684 O O . LEU A 1 90 ? -1.406 5.684 -9.198 1.00 98.38 90 LEU A O 1
ATOM 688 N N . GLU A 1 91 ? -0.150 6.056 -11.023 1.00 98.44 91 GLU A N 1
ATOM 689 C CA . GLU A 1 91 ? -1.268 6.301 -11.931 1.00 98.44 91 GLU A CA 1
ATOM 690 C C . GLU A 1 91 ? -2.112 5.042 -12.121 1.00 98.44 91 GLU A C 1
ATOM 692 O O . GLU A 1 91 ? -3.341 5.101 -12.026 1.00 98.44 91 GLU A O 1
ATOM 697 N N . ALA A 1 92 ? -1.483 3.878 -12.319 1.00 98.25 92 ALA A N 1
ATOM 698 C CA . ALA A 1 92 ? -2.211 2.621 -12.453 1.00 98.25 92 ALA A CA 1
ATOM 699 C C . ALA A 1 92 ? -2.975 2.254 -11.170 1.00 98.25 92 ALA A C 1
ATOM 701 O O . ALA A 1 92 ? -4.114 1.786 -11.251 1.00 98.25 92 ALA A O 1
ATOM 702 N N . ALA A 1 93 ? -2.390 2.489 -9.993 1.00 98.44 93 ALA A N 1
ATOM 703 C CA . ALA A 1 93 ? -3.047 2.285 -8.705 1.00 98.44 93 ALA A CA 1
ATOM 704 C C . ALA A 1 93 ? -4.282 3.183 -8.541 1.00 98.44 93 ALA A C 1
ATOM 706 O O . ALA A 1 93 ? -5.354 2.698 -8.164 1.00 98.44 93 AL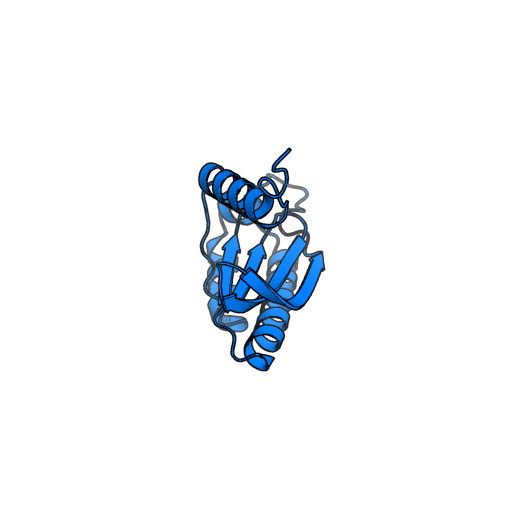A A O 1
ATOM 707 N N . LEU A 1 94 ? -4.170 4.469 -8.883 1.00 98.38 94 LEU A N 1
ATOM 708 C CA . LEU A 1 94 ? -5.305 5.385 -8.834 1.00 98.38 94 LEU A CA 1
ATOM 709 C C . LEU A 1 94 ? -6.377 4.997 -9.860 1.00 98.38 94 LEU A C 1
ATOM 711 O O . LEU A 1 94 ? -7.540 4.839 -9.499 1.00 98.38 94 LEU A O 1
ATOM 715 N N . ALA A 1 95 ? -6.001 4.787 -11.120 1.00 98.31 95 ALA A N 1
ATOM 716 C CA . ALA A 1 95 ? -6.950 4.541 -12.202 1.00 98.31 95 ALA A CA 1
ATOM 717 C C . ALA A 1 95 ? -7.677 3.193 -12.076 1.00 98.31 95 ALA A C 1
ATOM 719 O O . ALA A 1 95 ? -8.870 3.107 -12.363 1.00 98.31 95 ALA A O 1
ATOM 720 N N . LYS A 1 96 ? -6.973 2.130 -11.663 1.00 98.00 96 LYS A N 1
ATOM 721 C CA . LYS A 1 96 ? -7.514 0.759 -11.664 1.00 98.00 96 LYS A CA 1
ATOM 722 C C . LYS A 1 96 ? -7.992 0.286 -10.294 1.00 98.00 96 LYS A C 1
ATOM 724 O O . LYS A 1 96 ? -8.896 -0.544 -10.232 1.00 98.00 96 LYS A O 1
ATOM 729 N N . ALA A 1 97 ? -7.396 0.777 -9.206 1.00 97.50 97 ALA A N 1
ATOM 730 C CA . ALA A 1 97 ? -7.757 0.379 -7.844 1.00 97.50 97 ALA A CA 1
ATOM 731 C C . ALA A 1 97 ? -8.413 1.504 -7.027 1.00 97.50 97 ALA A C 1
ATOM 733 O O . ALA A 1 97 ? -8.877 1.239 -5.918 1.00 97.50 97 ALA A O 1
ATOM 734 N N . ASN A 1 98 ? -8.487 2.733 -7.559 1.00 97.94 98 ASN A N 1
ATOM 735 C CA . ASN A 1 98 ? -8.995 3.912 -6.851 1.00 97.94 98 ASN A CA 1
ATOM 736 C C . ASN A 1 98 ? -8.321 4.104 -5.479 1.00 97.94 98 ASN A C 1
ATOM 738 O O . ASN A 1 98 ? -8.973 4.346 -4.457 1.00 97.94 98 ASN A O 1
ATOM 742 N N . ILE A 1 99 ? -6.998 3.923 -5.457 1.00 98.38 99 ILE A N 1
ATOM 743 C CA . ILE A 1 99 ? -6.154 4.128 -4.282 1.00 98.38 99 ILE A CA 1
ATOM 744 C C . ILE A 1 99 ? -5.087 5.153 -4.642 1.00 98.38 99 ILE A C 1
ATOM 746 O O . ILE A 1 99 ? -4.219 4.901 -5.474 1.00 98.38 99 ILE A O 1
ATOM 750 N N . LYS A 1 100 ? -5.151 6.309 -3.980 1.00 98.19 100 LYS A N 1
ATOM 751 C CA . LYS A 1 100 ? -4.064 7.283 -3.982 1.00 98.19 100 LYS A CA 1
ATOM 752 C C . LYS A 1 100 ? -2.985 6.804 -3.016 1.00 98.19 100 LYS A C 1
ATOM 754 O O . LYS A 1 100 ? -3.288 6.492 -1.866 1.00 98.19 100 LYS A O 1
ATOM 759 N N . ILE A 1 101 ? -1.749 6.762 -3.493 1.00 98.44 101 ILE A N 1
ATOM 760 C CA . ILE A 1 101 ? -0.589 6.315 -2.725 1.00 98.44 101 ILE A CA 1
ATOM 761 C C . ILE A 1 101 ? 0.275 7.528 -2.396 1.00 98.44 101 ILE A C 1
ATOM 763 O O . ILE A 1 101 ? 0.574 8.339 -3.272 1.00 98.44 101 ILE A O 1
ATOM 767 N N . GLU A 1 102 ? 0.686 7.639 -1.139 1.00 98.12 102 GLU A N 1
ATOM 768 C CA . GLU A 1 102 ? 1.684 8.605 -0.698 1.00 98.12 102 GLU A CA 1
ATOM 769 C C . GLU A 1 102 ? 3.062 7.940 -0.630 1.00 98.12 102 GLU A C 1
ATOM 771 O O . GLU A 1 102 ? 3.253 6.938 0.057 1.00 98.12 102 GLU A O 1
ATOM 776 N N . VAL A 1 103 ? 4.040 8.489 -1.347 1.00 97.69 103 VAL A N 1
ATOM 777 C CA . VAL A 1 103 ? 5.423 8.006 -1.285 1.00 97.69 103 VAL A CA 1
ATOM 778 C C . VAL A 1 103 ? 6.143 8.740 -0.161 1.00 97.69 103 VAL A C 1
ATOM 780 O O . VAL A 1 103 ? 6.319 9.957 -0.228 1.00 97.69 103 VAL A O 1
ATOM 783 N N . ILE A 1 104 ? 6.579 8.007 0.863 1.00 96.88 104 ILE A N 1
ATOM 784 C CA . ILE A 1 104 ? 7.166 8.600 2.071 1.00 96.88 104 ILE A CA 1
ATOM 785 C C . ILE A 1 104 ? 8.688 8.456 2.114 1.00 96.88 104 ILE A C 1
ATOM 787 O O . ILE A 1 104 ? 9.279 7.502 1.598 1.00 96.88 104 ILE A O 1
ATOM 791 N N . SER A 1 105 ? 9.348 9.410 2.775 1.00 96.25 105 SER A N 1
ATOM 792 C CA . SER A 1 105 ? 10.789 9.336 3.035 1.00 96.25 105 SER A CA 1
ATOM 793 C C . SER A 1 105 ? 11.130 8.180 3.984 1.00 96.25 105 SER A C 1
ATOM 795 O O . SER A 1 105 ? 10.306 7.778 4.803 1.00 96.25 105 SER A O 1
ATOM 797 N N . GLY A 1 106 ? 12.370 7.684 3.936 1.00 91.75 106 GLY A N 1
ATOM 798 C CA . GLY A 1 106 ? 12.823 6.651 4.880 1.00 91.75 106 GLY A CA 1
ATOM 799 C C . GLY A 1 106 ? 12.801 7.111 6.347 1.00 91.75 106 GLY A C 1
ATOM 800 O O . GLY A 1 106 ? 12.589 6.306 7.247 1.00 91.75 106 GLY A O 1
ATOM 801 N N . VAL A 1 107 ? 12.962 8.416 6.601 1.00 95.62 107 VAL A N 1
ATOM 802 C CA . VAL A 1 107 ? 12.839 8.991 7.952 1.00 95.62 107 VAL A CA 1
ATOM 803 C C . VAL A 1 107 ? 11.394 8.915 8.441 1.00 95.62 107 VAL A C 1
ATOM 805 O O . VAL A 1 107 ? 11.151 8.548 9.589 1.00 95.62 107 VAL A O 1
ATOM 808 N N . GLU A 1 108 ? 10.436 9.228 7.569 1.00 93.81 108 GLU A N 1
ATOM 809 C CA . GLU A 1 108 ? 9.015 9.161 7.907 1.00 93.81 108 GLU A CA 1
ATOM 810 C C . GLU A 1 108 ? 8.549 7.717 8.114 1.00 93.81 108 GLU A C 1
ATOM 812 O O . GLU A 1 108 ? 7.845 7.428 9.077 1.00 93.81 108 GLU A O 1
ATOM 817 N N . GLU A 1 109 ? 9.025 6.792 7.281 1.00 92.25 109 GLU A N 1
ATOM 818 C CA . GLU A 1 109 ? 8.824 5.352 7.463 1.00 92.25 109 GLU A CA 1
ATOM 819 C C . GLU A 1 109 ? 9.318 4.892 8.846 1.00 92.25 109 GLU A C 1
ATOM 821 O O . GLU A 1 109 ? 8.561 4.292 9.612 1.00 92.25 109 GLU A O 1
ATOM 826 N N . ALA A 1 110 ? 10.551 5.249 9.224 1.00 91.62 110 ALA A N 1
ATOM 827 C CA . ALA A 1 110 ? 11.109 4.916 10.534 1.00 91.62 110 ALA A CA 1
ATOM 828 C C . ALA A 1 110 ? 10.298 5.523 11.694 1.00 91.62 110 ALA A C 1
ATOM 830 O O . ALA A 1 110 ? 10.056 4.854 12.704 1.00 91.62 110 ALA A O 1
ATOM 831 N N . ARG A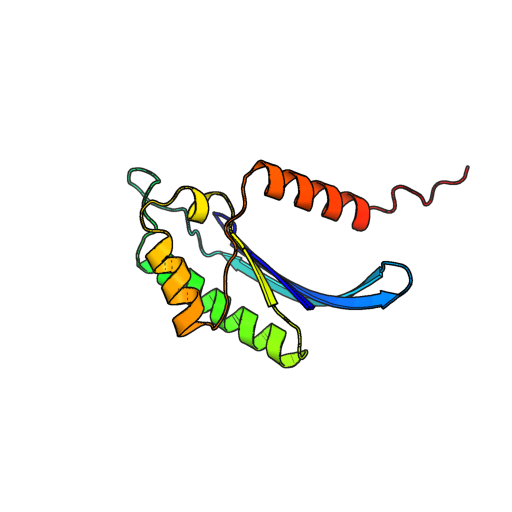 1 111 ? 9.837 6.773 11.547 1.00 93.88 111 ARG A N 1
ATOM 832 C CA . ARG A 1 111 ? 8.992 7.456 12.536 1.00 93.88 111 ARG A CA 1
ATOM 833 C C . ARG A 1 111 ? 7.651 6.742 12.720 1.00 93.88 111 ARG A C 1
ATOM 835 O O . ARG A 1 111 ? 7.236 6.518 13.857 1.00 93.88 111 ARG A O 1
ATOM 842 N N . LEU A 1 112 ? 6.983 6.368 11.628 1.00 91.00 112 LEU A N 1
ATOM 843 C CA . LEU A 1 112 ? 5.698 5.663 11.658 1.00 91.00 112 LEU A CA 1
ATOM 844 C C . LEU A 1 112 ? 5.833 4.256 12.250 1.00 91.00 112 LEU A C 1
ATOM 846 O O . LEU A 1 112 ? 5.004 3.866 13.073 1.00 91.00 112 LEU A O 1
ATOM 850 N N . ILE A 1 113 ? 6.903 3.527 11.913 1.00 89.38 113 ILE A N 1
ATOM 851 C CA . ILE A 1 113 ? 7.215 2.229 12.529 1.00 89.38 113 ILE A CA 1
ATO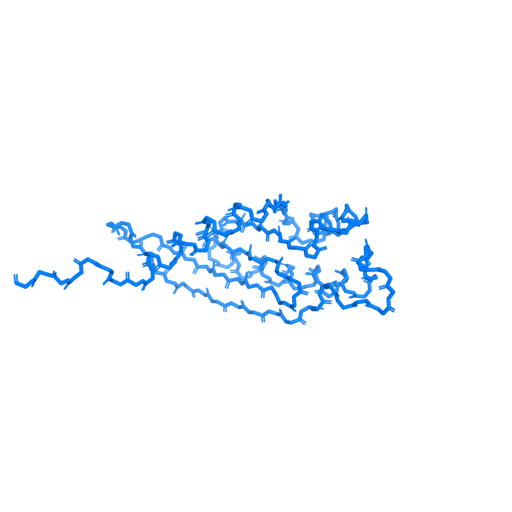M 852 C C . ILE A 1 113 ? 7.397 2.387 14.042 1.00 89.38 113 ILE A C 1
ATOM 854 O O . ILE A 1 113 ? 6.795 1.639 14.812 1.00 89.38 113 ILE A O 1
ATOM 858 N N . HIS A 1 114 ? 8.178 3.379 14.483 1.00 89.50 114 HIS A N 1
ATOM 859 C CA . HIS A 1 114 ? 8.395 3.641 15.907 1.00 89.50 114 HIS A CA 1
ATOM 860 C C . HIS A 1 114 ? 7.078 3.914 16.651 1.00 89.50 114 HIS A C 1
ATOM 862 O O . HIS A 1 114 ? 6.819 3.304 17.689 1.00 89.50 114 HIS A O 1
ATOM 868 N N . LEU A 1 115 ? 6.209 4.764 16.092 1.00 88.00 115 LEU A N 1
ATOM 869 C CA . LEU A 1 115 ? 4.884 5.033 16.660 1.00 88.00 115 LEU A CA 1
ATOM 870 C C . LEU A 1 115 ? 3.993 3.785 16.692 1.00 88.00 115 LEU A C 1
ATOM 872 O O . LEU A 1 115 ? 3.313 3.544 17.688 1.00 88.00 115 LEU A O 1
ATOM 876 N N . GLY A 1 116 ? 4.022 2.970 15.636 1.00 86.12 116 GLY A N 1
ATOM 877 C CA . GLY A 1 116 ? 3.289 1.707 15.580 1.00 86.12 116 GLY A CA 1
ATOM 878 C C . GLY A 1 116 ? 3.719 0.730 16.677 1.00 86.12 116 GLY A C 1
ATOM 879 O O . GLY A 1 116 ? 2.867 0.113 17.315 1.00 86.12 116 GLY A O 1
ATOM 880 N N . VAL A 1 117 ? 5.024 0.630 16.952 1.00 87.00 117 VAL A N 1
ATOM 881 C CA . VAL A 1 117 ? 5.564 -0.207 18.039 1.00 87.00 117 VAL A CA 1
ATOM 882 C C . VAL A 1 117 ? 5.120 0.304 19.409 1.00 87.00 117 VAL A C 1
ATOM 884 O O . VAL A 1 117 ? 4.632 -0.491 20.209 1.00 87.00 117 VAL A O 1
ATOM 887 N N . LEU A 1 118 ? 5.229 1.612 19.673 1.00 85.44 118 LEU A N 1
ATOM 888 C CA . LEU A 1 118 ? 4.784 2.207 20.944 1.00 85.44 118 LEU A CA 1
ATOM 889 C C . LEU A 1 118 ? 3.293 1.978 21.215 1.00 85.44 118 LEU A C 1
ATOM 891 O O . LEU A 1 118 ? 2.888 1.862 22.366 1.00 85.44 118 LEU A O 1
ATOM 895 N N . GLN A 1 119 ? 2.488 1.899 20.158 1.00 79.25 119 GLN A N 1
ATOM 896 C CA . GLN A 1 119 ? 1.057 1.642 20.252 1.00 79.25 119 GLN A CA 1
ATOM 897 C C . GLN A 1 119 ? 0.721 0.148 20.419 1.00 79.25 119 GLN A C 1
ATOM 899 O O . GLN A 1 119 ? -0.300 -0.194 21.016 1.00 79.25 119 GLN A O 1
ATOM 904 N N . ALA A 1 120 ? 1.542 -0.747 19.862 1.00 74.44 120 ALA A N 1
ATOM 905 C CA . ALA A 1 120 ? 1.329 -2.195 19.911 1.00 74.44 120 ALA A CA 1
ATOM 906 C C . ALA A 1 120 ? 1.864 -2.839 21.198 1.00 74.44 120 ALA A C 1
ATOM 908 O O . ALA A 1 120 ? 1.353 -3.874 21.630 1.00 74.44 120 ALA A O 1
ATOM 909 N N . VAL A 1 121 ? 2.895 -2.246 21.799 1.00 70.94 121 VAL A N 1
ATOM 910 C CA . VAL A 1 121 ? 3.482 -2.714 23.052 1.00 70.94 121 VAL A CA 1
ATOM 911 C C . VAL A 1 121 ? 2.862 -1.922 24.206 1.00 70.94 121 VAL A C 1
ATOM 913 O O . VAL A 1 121 ? 2.867 -0.694 24.165 1.00 70.94 121 VAL A O 1
ATOM 916 N N . PRO A 1 122 ? 2.351 -2.569 25.266 1.00 60.03 122 PRO A N 1
ATOM 917 C CA . PRO A 1 122 ? 1.970 -1.874 26.489 1.00 60.03 122 PRO A CA 1
ATOM 918 C C . PRO A 1 122 ? 3.242 -1.418 27.221 1.00 60.03 122 PRO A C 1
ATOM 920 O O . PRO A 1 122 ? 3.700 -2.058 28.161 1.00 60.03 122 PRO A O 1
ATOM 923 N N . VAL A 1 123 ? 3.861 -0.326 26.765 1.00 56.59 123 VAL A N 1
ATOM 924 C CA . VAL A 1 123 ? 5.105 0.200 27.361 1.00 56.59 123 VAL A CA 1
ATOM 925 C C . VAL A 1 123 ? 4.840 0.880 28.720 1.00 56.59 123 VAL A C 1
ATOM 927 O O . VAL A 1 123 ? 5.773 1.102 29.482 1.00 56.59 123 VAL A O 1
ATOM 930 N N . PHE A 1 124 ? 3.575 1.154 29.075 1.00 48.75 124 PHE A N 1
ATOM 931 C CA . PHE A 1 124 ? 3.199 1.897 30.291 1.00 48.75 124 PHE A CA 1
ATOM 932 C C . PHE A 1 124 ? 2.268 1.158 31.274 1.00 48.75 124 PHE A C 1
ATOM 934 O O . PHE A 1 124 ? 1.696 1.803 32.145 1.00 48.75 124 PHE A O 1
ATOM 941 N N . ASP A 1 125 ? 2.151 -0.173 31.200 1.00 47.16 125 ASP A N 1
ATOM 942 C CA . ASP A 1 125 ? 1.380 -0.974 32.183 1.00 47.16 125 ASP A CA 1
ATOM 943 C C . ASP A 1 125 ? 2.254 -1.604 33.292 1.00 47.16 125 ASP A C 1
ATOM 945 O O . ASP A 1 125 ? 1.856 -2.565 33.947 1.00 47.16 125 ASP A O 1
ATOM 949 N N . GLN A 1 126 ? 3.446 -1.057 33.555 1.00 41.69 126 GLN A N 1
ATOM 950 C CA . GLN A 1 126 ? 4.200 -1.365 34.776 1.00 41.69 126 GLN A CA 1
ATOM 951 C C . GLN A 1 126 ? 4.226 -0.155 35.713 1.00 41.69 126 GLN A C 1
ATOM 953 O O . GLN A 1 126 ? 5.191 0.605 35.750 1.00 41.69 126 GLN A O 1
ATOM 958 N N . GLN A 1 127 ? 3.157 0.003 36.496 1.00 38.91 127 GLN A N 1
ATOM 959 C CA . GLN A 1 127 ? 3.294 0.564 37.839 1.00 38.91 127 GLN A CA 1
ATOM 960 C C . GLN A 1 127 ? 3.760 -0.573 38.751 1.00 38.91 127 GLN A C 1
ATOM 962 O O . GLN A 1 127 ? 3.019 -1.528 38.982 1.00 38.91 127 GLN A O 1
ATOM 967 N N . VAL A 1 128 ? 5.021 -0.489 39.179 1.00 40.00 128 VAL A N 1
ATOM 968 C CA . VAL A 1 128 ? 5.552 -1.229 40.334 1.00 40.00 128 VAL A CA 1
ATOM 969 C C . VAL A 1 128 ? 4.960 -0.634 41.605 1.00 40.00 128 VAL A C 1
ATOM 971 O O . VAL A 1 128 ? 4.849 0.614 41.650 1.00 40.00 128 VAL A O 1
#

Mean predicted aligned error: 5.5 Å

pLDDT: mean 89.8, std 13.76, range [38.91, 98.56]

Radius of gyration: 15.97 Å; Cα contacts (8 Å, |Δi|>4): 215; chains: 1; bounding box: 36×20×56 Å

Sequence (128 aa):
MAAIDLGTNSFHLVVARPTGNNRFEILARDKEVVRLGSGSGDMKELQPDAIERGVAALGRFRRIADTFGAEVHAVATSAVREAENREDFLEAALAKANIKIEVISGVEEARLIHLGVLQAVPVFDQQV

Secondary structure (DSSP, 8-state):
-EEEEE-SSEEEEEEEEEEETTEEEEEEEEEEE--TT--SS-TTS--HHHHHHHHHHHHHHHHHHHHTTPPEEEEE-HHHHH-TTHHHHHHHHHHHH---EEE--HHHHHHHHHHHHHHHS-TT----

Foldseek 3Di:
DWEWEAEQFKIKIWDWDDPDPPDIDTPDIDMDGLNQQDDPDDSAAGDPSSLVSVLVVLLVSLVVCVVVPHDYAAEYEDSLLRHPPNVVSQVSNCVRRVDHYHYDYPVVVVVVVVVVVPRVDCPPPDPD